Protein AF-A0A1Y3B8U6-F1 (afdb_monomer)

Mean predicted aligned error: 17.2 Å

Solvent-accessible surface area (backbone atoms only — not comparable to full-atom values): 7772 Å² total; per-residue (Å²): 133,92,80,89,80,88,84,55,70,71,55,57,48,49,54,51,39,59,72,73,34,62,87,98,57,48,56,41,49,53,72,56,55,72,73,48,62,72,92,52,42,46,76,43,78,48,96,51,66,94,80,37,102,57,69,35,28,38,54,43,74,52,90,68,84,84,72,74,88,79,71,82,67,80,80,75,80,72,90,81,74,81,92,71,76,76,86,80,72,81,89,76,80,81,76,79,84,80,80,86,81,90,72,90,78,89,85,90,132

Nearest PDB structures (foldseek):
  1cul-assembly1_B  TM=7.849E-01  e=3.946E-01  Rattus norvegicus
  7pdh-assembly1_A  TM=6.452E-01  e=5.094E-01  Bos taurus
  6xu8-assembly1_AD  TM=2.279E-01  e=1.509E+00  Drosophila melanogaster
  5n4h-assembly1_A  TM=3.199E-01  e=5.077E+00  Mus musculus

InterPro domains:
  IPR001054 Adenylyl cyclase class-3/4/guanylyl cyclase [PF00211] (1-47)
  IPR001054 Adenylyl cyclase class-3/4/guanylyl cyclase [PS50125] (1-18)
  IPR029787 Nucleotide cyclase [G3DSA:3.30.70.1230] (1-63)
  IPR029787 Nucleotide cyclase [SSF55073] (1-53)

Structure (mmCIF, N/CA/C/O backbone):
data_AF-A0A1Y3B8U6-F1
#
_entry.id   AF-A0A1Y3B8U6-F1
#
loop_
_atom_site.group_PDB
_atom_site.id
_atom_site.type_symbol
_atom_site.label_atom_id
_atom_site.label_alt_id
_atom_site.label_comp_id
_atom_site.label_asym_id
_atom_site.label_entity_id
_atom_site.label_seq_id
_atom_site.pdbx_PDB_ins_code
_atom_site.Cartn_x
_atom_site.Cartn_y
_atom_site.Cartn_z
_atom_site.occupancy
_atom_site.B_iso_or_equiv
_atom_site.auth_seq_id
_atom_site.auth_comp_id
_atom_site.auth_asym_id
_atom_site.auth_atom_id
_atom_site.pdbx_PDB_model_num
ATOM 1 N N . MET A 1 1 ? 25.172 -22.278 -1.271 1.00 69.12 1 MET A N 1
ATOM 2 C CA . MET A 1 1 ? 23.818 -22.360 -0.676 1.00 69.12 1 MET A CA 1
ATOM 3 C C . MET A 1 1 ? 22.845 -21.595 -1.565 1.00 69.12 1 MET A C 1
ATOM 5 O O . MET A 1 1 ? 23.223 -20.507 -1.995 1.00 69.12 1 MET A O 1
ATOM 9 N N . PRO A 1 2 ? 21.654 -22.136 -1.879 1.00 86.50 2 PRO A N 1
ATOM 10 C CA . PRO A 1 2 ? 20.657 -21.417 -2.671 1.00 86.50 2 PRO A CA 1
ATOM 11 C C . PRO A 1 2 ? 20.063 -20.243 -1.879 1.00 86.50 2 PRO A C 1
ATOM 13 O O . PRO A 1 2 ? 19.899 -20.330 -0.663 1.00 86.50 2 PRO A O 1
ATOM 16 N N . ARG A 1 3 ? 19.754 -19.143 -2.577 1.00 90.69 3 ARG A N 1
ATOM 17 C CA . ARG A 1 3 ? 19.047 -17.976 -2.032 1.00 90.69 3 ARG A CA 1
ATOM 18 C C . ARG A 1 3 ? 17.736 -17.807 -2.785 1.00 90.69 3 ARG A C 1
ATOM 20 O O . ARG A 1 3 ? 17.755 -17.700 -4.008 1.00 90.69 3 ARG A O 1
ATOM 27 N N . TYR A 1 4 ? 16.628 -17.777 -2.055 1.00 94.31 4 TYR A N 1
ATOM 28 C CA . TYR A 1 4 ? 15.315 -17.488 -2.620 1.00 94.31 4 TYR A CA 1
ATOM 29 C C . TYR A 1 4 ? 15.089 -15.981 -2.632 1.00 94.31 4 TYR A C 1
ATOM 31 O O . TYR A 1 4 ? 15.382 -15.298 -1.653 1.00 94.31 4 TYR A O 1
ATOM 39 N N . ALA A 1 5 ? 14.582 -15.475 -3.749 1.00 93.38 5 ALA A N 1
ATOM 40 C CA . ALA A 1 5 ? 14.238 -14.076 -3.920 1.00 93.38 5 ALA A CA 1
ATOM 41 C C . ALA A 1 5 ? 12.942 -13.981 -4.724 1.00 93.38 5 ALA A C 1
ATOM 43 O O . ALA A 1 5 ? 12.725 -14.759 -5.655 1.00 93.38 5 ALA A O 1
ATOM 44 N N . VAL A 1 6 ? 12.084 -13.043 -4.334 1.00 93.44 6 VAL A N 1
ATOM 45 C CA . VAL A 1 6 ? 10.829 -12.753 -5.026 1.00 93.44 6 VAL A CA 1
ATOM 46 C C . VAL A 1 6 ? 11.040 -11.483 -5.847 1.00 93.44 6 VAL A C 1
ATOM 48 O O . VAL A 1 6 ? 11.676 -10.538 -5.381 1.00 93.44 6 VAL A O 1
ATOM 51 N N . PHE A 1 7 ? 10.519 -11.466 -7.072 1.00 95.00 7 PHE A N 1
ATOM 52 C CA . PHE A 1 7 ? 10.656 -10.354 -8.012 1.00 95.00 7 PHE A CA 1
ATOM 53 C C . PHE A 1 7 ? 9.294 -10.002 -8.610 1.00 95.00 7 PHE A C 1
ATOM 55 O O . PHE A 1 7 ? 8.421 -10.862 -8.712 1.00 95.00 7 PHE A O 1
ATOM 62 N N . GLY A 1 8 ? 9.111 -8.746 -9.015 1.00 97.19 8 GLY A N 1
ATOM 63 C CA . GLY A 1 8 ? 7.888 -8.299 -9.677 1.00 97.19 8 GLY A CA 1
ATOM 64 C C . GLY A 1 8 ? 7.551 -6.841 -9.393 1.00 97.19 8 GLY A C 1
ATOM 65 O O . GLY A 1 8 ? 8.077 -6.229 -8.462 1.00 97.19 8 GLY A O 1
ATOM 66 N N . SER A 1 9 ? 6.635 -6.295 -10.190 1.00 95.81 9 SER A N 1
ATOM 67 C CA . SER A 1 9 ? 6.177 -4.906 -10.075 1.00 95.81 9 SER A CA 1
ATOM 68 C C . SER A 1 9 ? 5.492 -4.617 -8.740 1.00 95.81 9 SER A C 1
ATOM 70 O O . SER A 1 9 ? 5.671 -3.539 -8.182 1.00 95.81 9 SER A O 1
ATOM 72 N N . THR A 1 10 ? 4.760 -5.586 -8.189 1.00 95.12 10 THR A N 1
ATOM 73 C CA . THR A 1 10 ? 4.109 -5.475 -6.875 1.00 95.12 10 THR A CA 1
ATOM 74 C C . THR A 1 10 ? 5.117 -5.280 -5.745 1.00 95.12 10 THR A C 1
ATOM 76 O O . THR A 1 10 ? 4.844 -4.537 -4.808 1.00 95.12 10 THR A O 1
ATOM 79 N N . ILE A 1 11 ? 6.304 -5.881 -5.855 1.00 96.50 11 ILE A N 1
ATOM 80 C CA . ILE A 1 11 ? 7.389 -5.744 -4.875 1.00 96.50 11 ILE A CA 1
ATOM 81 C C . ILE A 1 11 ? 8.050 -4.381 -5.012 1.00 96.50 11 ILE A C 1
ATOM 83 O O . ILE A 1 11 ? 8.255 -3.694 -4.018 1.00 96.50 11 ILE A O 1
ATOM 87 N N . THR A 1 12 ? 8.333 -3.948 -6.243 1.00 95.44 12 THR A N 1
ATOM 88 C CA . THR A 1 12 ? 8.837 -2.592 -6.493 1.00 95.44 12 THR A CA 1
ATOM 89 C C . THR A 1 12 ? 7.867 -1.540 -5.961 1.00 95.44 12 THR A C 1
ATOM 91 O O . THR A 1 12 ? 8.298 -0.560 -5.355 1.00 95.44 12 THR A O 1
ATOM 94 N N . LEU A 1 13 ? 6.561 -1.757 -6.138 1.00 94.56 13 LEU A N 1
ATOM 95 C CA . LEU A 1 13 ? 5.538 -0.878 -5.595 1.00 94.56 13 LEU A CA 1
ATOM 96 C C . LEU A 1 13 ? 5.541 -0.889 -4.065 1.00 94.56 13 LEU A C 1
ATOM 98 O O . LEU A 1 13 ? 5.581 0.184 -3.472 1.00 94.56 13 LEU A O 1
ATOM 102 N N . ALA A 1 14 ? 5.550 -2.063 -3.430 1.00 94.81 14 ALA A N 1
ATOM 103 C CA . ALA A 1 14 ? 5.603 -2.181 -1.973 1.00 94.81 14 ALA A CA 1
ATOM 104 C C . ALA A 1 14 ? 6.826 -1.457 -1.384 1.00 94.81 14 ALA A C 1
ATOM 106 O O . ALA A 1 14 ? 6.669 -0.654 -0.468 1.00 94.81 14 ALA A O 1
ATOM 107 N N . ASN A 1 15 ? 8.005 -1.631 -1.989 1.00 95.06 15 ASN A N 1
ATOM 108 C CA . ASN A 1 15 ? 9.226 -0.924 -1.590 1.00 95.06 15 ASN A CA 1
ATOM 109 C C . ASN A 1 15 ? 9.071 0.601 -1.707 1.00 95.06 15 ASN A C 1
ATOM 111 O O . ASN A 1 15 ? 9.534 1.350 -0.851 1.00 95.06 15 ASN A O 1
ATOM 115 N N . LYS A 1 16 ? 8.403 1.083 -2.763 1.00 94.38 16 LYS A N 1
ATOM 116 C CA . LYS A 1 16 ? 8.124 2.514 -2.941 1.00 94.38 16 LYS A CA 1
ATOM 117 C C . LYS A 1 16 ? 7.142 3.037 -1.890 1.00 94.38 16 LYS A C 1
ATOM 119 O O . LYS A 1 16 ? 7.309 4.159 -1.420 1.00 94.38 16 LYS A O 1
ATOM 124 N N . MET A 1 17 ? 6.137 2.245 -1.513 1.00 94.75 17 MET A N 1
ATOM 125 C CA . MET A 1 17 ? 5.183 2.608 -0.460 1.00 94.75 17 MET A CA 1
ATOM 126 C C . MET A 1 17 ? 5.832 2.633 0.925 1.00 94.75 17 MET A C 1
ATOM 128 O O . MET A 1 17 ? 5.533 3.544 1.693 1.00 94.75 17 MET A O 1
ATOM 132 N N . GLU A 1 18 ? 6.739 1.700 1.219 1.00 93.69 18 GLU A N 1
ATOM 133 C CA . GLU A 1 18 ? 7.542 1.693 2.449 1.00 93.69 18 GLU A CA 1
ATOM 134 C C . GLU A 1 18 ? 8.447 2.926 2.522 1.00 93.69 18 GLU A C 1
ATOM 136 O O . GLU A 1 18 ? 8.442 3.633 3.524 1.00 93.69 18 GLU A O 1
ATOM 141 N N . PHE A 1 19 ? 9.148 3.243 1.430 1.00 92.38 19 PHE A N 1
ATOM 142 C CA . PHE A 1 19 ? 10.016 4.420 1.356 1.00 92.38 19 PHE A CA 1
ATOM 143 C C . PHE A 1 19 ? 9.256 5.746 1.518 1.00 92.38 19 PHE 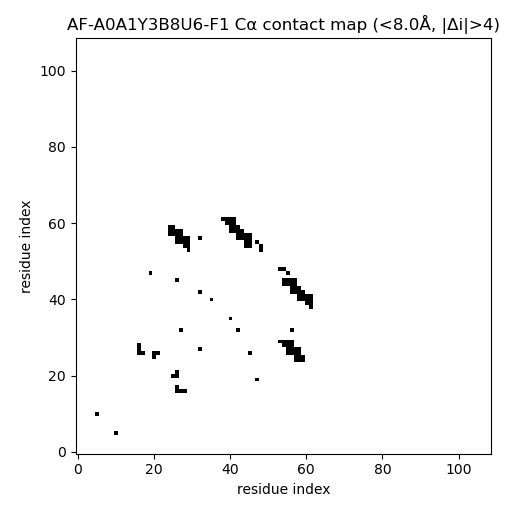A C 1
ATOM 145 O O . PHE A 1 19 ? 9.746 6.665 2.166 1.00 92.38 19 PHE A O 1
ATOM 152 N N . ALA A 1 20 ? 8.069 5.861 0.917 1.00 92.38 20 ALA A N 1
ATOM 153 C CA . ALA A 1 20 ? 7.255 7.076 0.976 1.00 92.38 20 ALA A CA 1
ATOM 154 C C . ALA A 1 20 ? 6.424 7.200 2.267 1.00 92.38 20 ALA A C 1
ATOM 156 O O . ALA A 1 20 ? 5.833 8.250 2.518 1.00 92.38 20 ALA A O 1
ATOM 157 N N . GLY A 1 21 ? 6.305 6.118 3.039 1.00 89.94 21 GLY A N 1
ATOM 158 C CA . GLY A 1 21 ? 5.448 6.054 4.214 1.00 89.94 21 GLY A CA 1
ATOM 159 C C . GLY A 1 21 ? 6.052 6.779 5.425 1.00 89.94 21 GLY A C 1
ATOM 160 O O . GLY A 1 21 ? 7.259 6.710 5.651 1.00 89.94 21 GLY A O 1
ATOM 161 N N . PRO A 1 22 ? 5.231 7.450 6.250 1.00 88.38 22 PRO A N 1
ATOM 162 C CA . PRO A 1 22 ? 5.689 7.987 7.525 1.00 88.38 22 PRO A CA 1
ATOM 163 C C . PRO A 1 22 ? 6.081 6.862 8.494 1.00 88.38 22 PRO A C 1
ATOM 165 O O . PRO A 1 22 ? 5.448 5.805 8.548 1.00 88.38 22 PRO A O 1
ATOM 168 N N . HIS A 1 23 ? 7.123 7.102 9.292 1.00 89.88 23 HIS A N 1
ATOM 169 C CA . HIS A 1 23 ? 7.626 6.122 10.255 1.00 89.88 23 HIS A CA 1
ATOM 170 C C . HIS A 1 23 ? 6.561 5.751 11.298 1.00 89.88 23 HIS A C 1
ATOM 172 O O . HIS A 1 23 ? 5.844 6.613 11.803 1.00 89.88 23 HIS A O 1
ATOM 178 N N . GLY A 1 24 ? 6.491 4.466 11.653 1.00 89.25 24 GLY A N 1
ATOM 179 C CA . GLY A 1 24 ? 5.546 3.960 12.656 1.00 89.25 24 GLY A CA 1
ATOM 180 C C . GLY A 1 24 ? 4.095 3.877 12.176 1.00 89.25 24 GLY A C 1
ATOM 181 O O . GLY A 1 24 ? 3.213 3.547 12.964 1.00 89.25 24 GLY A O 1
ATOM 182 N N . MET A 1 25 ? 3.839 4.151 10.897 1.00 91.31 25 MET A N 1
ATOM 183 C CA . MET A 1 25 ? 2.521 4.035 10.284 1.00 91.31 25 MET A CA 1
ATOM 184 C C . MET A 1 25 ? 2.531 2.979 9.182 1.00 91.31 25 MET A C 1
ATOM 186 O O . MET A 1 25 ? 3.577 2.622 8.642 1.00 91.31 25 MET A O 1
ATOM 190 N N . VAL A 1 26 ? 1.344 2.490 8.827 1.00 94.12 26 VAL A N 1
ATOM 191 C CA . VAL A 1 26 ? 1.179 1.510 7.753 1.00 94.12 26 VAL A CA 1
ATOM 192 C C . VAL A 1 26 ? 0.612 2.215 6.526 1.00 94.12 26 VAL A C 1
ATOM 194 O O . VAL A 1 26 ? -0.515 2.709 6.544 1.00 94.12 26 VAL A O 1
ATOM 197 N N . HIS A 1 27 ? 1.403 2.263 5.458 1.00 95.25 27 HIS A N 1
ATOM 198 C CA . HIS A 1 27 ? 1.020 2.848 4.177 1.00 95.25 27 HIS A CA 1
ATOM 199 C C . HIS A 1 27 ? 0.497 1.755 3.237 1.00 95.25 27 HIS A C 1
ATOM 201 O O . HIS A 1 27 ? 1.149 0.731 3.038 1.00 95.25 27 HIS A O 1
ATOM 207 N N . ILE A 1 28 ? -0.689 1.959 2.668 1.00 95.50 28 ILE A N 1
ATOM 208 C CA . ILE A 1 28 ? -1.389 0.978 1.835 1.00 95.50 28 ILE A CA 1
ATOM 209 C C . ILE A 1 28 ? -1.871 1.585 0.516 1.00 95.50 28 ILE A C 1
ATOM 211 O O . ILE A 1 28 ? -2.166 2.778 0.421 1.00 95.50 28 ILE A O 1
ATOM 215 N N . SER A 1 29 ? -1.969 0.743 -0.513 1.00 95.25 29 SER A N 1
ATOM 216 C CA . SER A 1 29 ? -2.546 1.113 -1.806 1.00 95.25 29 SER A CA 1
ATOM 217 C C . SER A 1 29 ? -4.074 1.133 -1.753 1.00 95.25 29 SER A C 1
ATOM 219 O O . SER A 1 29 ? -4.696 0.529 -0.872 1.00 95.25 29 SER A O 1
ATOM 221 N N . GLU A 1 30 ? -4.693 1.783 -2.738 1.00 94.06 30 GLU A N 1
ATOM 222 C CA . GLU A 1 30 ? -6.146 1.759 -2.932 1.00 94.06 30 GLU A CA 1
ATOM 223 C C . GLU A 1 30 ? -6.709 0.337 -3.029 1.00 94.06 30 GLU A C 1
ATOM 225 O O . GLU A 1 30 ? -7.714 0.011 -2.397 1.00 94.06 30 GLU A O 1
ATOM 230 N N . VAL A 1 31 ? -6.021 -0.538 -3.764 1.00 94.62 31 VAL A N 1
ATOM 231 C CA . VAL A 1 31 ? -6.428 -1.938 -3.917 1.00 94.62 31 VAL A CA 1
ATOM 232 C C . VAL A 1 31 ? -6.478 -2.625 -2.554 1.00 94.62 31 VAL A C 1
ATOM 234 O O . VAL A 1 31 ? -7.482 -3.251 -2.225 1.00 94.62 31 VAL A O 1
ATOM 237 N N . THR A 1 32 ? -5.446 -2.455 -1.722 1.00 94.62 32 THR A N 1
ATOM 238 C CA . THR A 1 32 ? -5.406 -3.037 -0.372 1.00 94.62 32 THR A CA 1
ATOM 239 C C . THR A 1 32 ? -6.538 -2.506 0.507 1.00 94.62 32 THR A C 1
ATOM 241 O O . THR A 1 32 ? -7.184 -3.291 1.200 1.00 94.62 32 THR A O 1
ATOM 244 N N . LYS A 1 33 ? -6.848 -1.205 0.444 1.00 94.12 33 LYS A N 1
ATOM 245 C CA . LYS A 1 33 ? -7.976 -0.606 1.180 1.00 94.12 33 LYS A CA 1
ATOM 246 C C . LYS A 1 33 ? -9.312 -1.275 0.842 1.00 94.12 33 LYS A C 1
ATOM 248 O O . LYS A 1 33 ? -10.122 -1.474 1.742 1.00 94.12 33 LYS A O 1
ATOM 253 N N . ASN A 1 34 ? -9.534 -1.656 -0.417 1.00 93.69 34 ASN A N 1
ATOM 254 C CA . ASN A 1 34 ? -10.779 -2.306 -0.842 1.00 93.69 34 ASN A CA 1
ATOM 255 C C . ASN A 1 34 ? -10.957 -3.720 -0.267 1.00 93.69 34 ASN A C 1
ATOM 257 O O . ASN A 1 34 ? -12.091 -4.170 -0.114 1.00 93.69 34 ASN A O 1
ATOM 261 N N . TYR A 1 35 ? -9.862 -4.398 0.084 1.00 94.25 35 TYR A N 1
ATOM 262 C CA . TYR A 1 35 ? -9.898 -5.715 0.729 1.00 94.25 35 TYR A CA 1
ATOM 263 C C . TYR A 1 35 ? -9.963 -5.647 2.259 1.00 94.25 35 TYR A C 1
ATOM 265 O O . TYR A 1 35 ? -10.325 -6.634 2.904 1.00 94.25 35 TYR A O 1
ATOM 273 N N . LEU A 1 36 ? -9.615 -4.508 2.861 1.00 91.69 36 LEU A N 1
ATOM 274 C CA . LEU A 1 36 ? -9.659 -4.333 4.309 1.00 91.69 36 LEU A CA 1
ATOM 275 C C . LEU A 1 36 ? -11.085 -4.030 4.785 1.00 91.69 36 LEU A C 1
ATOM 277 O O . LEU A 1 36 ? -11.826 -3.253 4.179 1.00 91.69 36 LEU A O 1
ATOM 281 N N . LYS A 1 37 ? -11.478 -4.641 5.909 1.00 87.25 37 LYS A N 1
ATOM 282 C CA . LYS A 1 37 ? -12.814 -4.444 6.475 1.00 87.25 37 LYS A CA 1
ATOM 283 C C . LYS A 1 37 ? -12.925 -3.051 7.109 1.00 87.25 37 LYS A C 1
ATOM 285 O O . LYS A 1 37 ? -12.191 -2.721 8.039 1.00 87.25 37 LYS A O 1
ATOM 290 N N . LYS A 1 38 ? -13.835 -2.225 6.587 1.00 83.81 38 LYS A N 1
ATOM 291 C CA . LYS A 1 38 ? -13.992 -0.806 6.968 1.00 83.81 38 LYS A CA 1
ATOM 292 C C . LYS A 1 38 ? -14.479 -0.591 8.407 1.00 83.81 38 LYS A C 1
ATOM 294 O O . LYS A 1 38 ? -14.327 0.497 8.939 1.00 83.81 38 LYS A O 1
ATOM 299 N N . ASP A 1 39 ? -15.055 -1.616 9.023 1.00 84.94 39 ASP A N 1
ATOM 300 C CA . ASP A 1 39 ? -15.519 -1.645 10.414 1.00 84.94 39 ASP A CA 1
ATOM 301 C C . ASP A 1 39 ? -14.378 -1.758 11.437 1.00 84.94 39 ASP A C 1
ATOM 303 O O . ASP A 1 39 ? -14.589 -1.480 12.613 1.00 84.94 39 ASP A O 1
ATOM 307 N N . LYS A 1 40 ? -13.169 -2.142 11.007 1.00 87.25 40 LYS A N 1
ATOM 308 C CA . LYS A 1 40 ? -12.004 -2.339 11.890 1.00 87.25 40 LYS A CA 1
ATOM 309 C C . LYS A 1 40 ? -10.901 -1.304 11.727 1.00 87.25 40 LYS A C 1
ATOM 311 O O . LYS A 1 40 ? -10.029 -1.186 12.589 1.00 87.25 40 LYS A O 1
ATOM 316 N N . TYR A 1 41 ? -10.905 -0.580 10.616 1.00 92.00 41 TYR A N 1
ATOM 317 C CA . TYR A 1 41 ? -9.797 0.276 10.221 1.00 92.00 41 TYR A CA 1
ATOM 318 C C . TYR A 1 41 ? -10.288 1.646 9.775 1.00 92.00 41 TYR A C 1
ATOM 320 O O . TYR A 1 41 ? -11.280 1.769 9.059 1.00 92.00 41 TYR A O 1
ATOM 328 N N . TYR A 1 42 ? -9.535 2.668 10.162 1.00 91.31 42 TYR A N 1
ATOM 329 C CA . TYR A 1 42 ? -9.669 4.020 9.652 1.00 91.31 42 TYR A CA 1
ATOM 330 C C . TYR A 1 42 ? -8.587 4.288 8.606 1.00 91.31 42 TYR A C 1
ATOM 332 O O . TYR A 1 42 ? -7.439 3.867 8.765 1.00 91.31 42 TYR A O 1
ATOM 340 N N . PHE A 1 43 ? -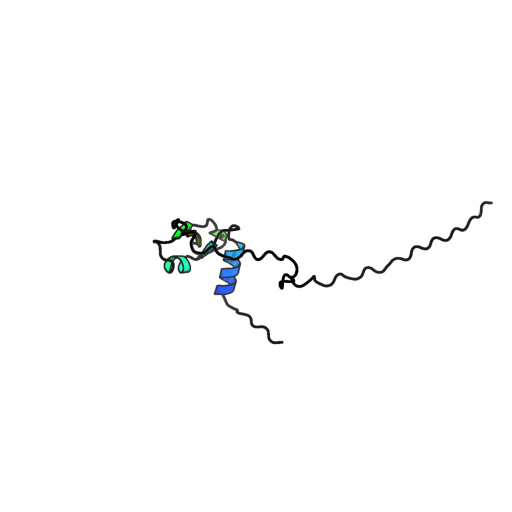8.960 4.996 7.540 1.00 93.69 43 PHE A N 1
ATOM 341 C CA . PHE A 1 43 ? -8.088 5.279 6.403 1.00 93.69 43 PHE A CA 1
ATOM 342 C C . PHE A 1 43 ? -7.976 6.785 6.192 1.00 93.69 43 PHE A C 1
ATOM 344 O O . PHE A 1 43 ? -8.987 7.455 5.988 1.00 93.69 43 PHE A O 1
ATOM 351 N N . VAL A 1 44 ? -6.748 7.293 6.174 1.00 93.12 44 VAL A N 1
ATOM 352 C CA . VAL A 1 44 ? -6.429 8.685 5.830 1.00 93.12 44 VAL A CA 1
ATOM 353 C C . VAL A 1 44 ? -5.734 8.695 4.483 1.00 93.12 44 VAL A C 1
ATOM 355 O O . VAL A 1 44 ? -4.820 7.907 4.274 1.00 93.12 44 VAL A O 1
ATOM 358 N N . GLU A 1 45 ? -6.147 9.556 3.559 1.00 93.19 45 GLU A N 1
ATOM 359 C CA . GLU A 1 45 ? -5.448 9.700 2.280 1.00 93.19 45 GLU A CA 1
ATOM 360 C C . GLU A 1 45 ? -4.039 10.269 2.495 1.00 93.19 45 GLU A C 1
ATOM 362 O O . GLU A 1 45 ? -3.852 11.254 3.213 1.00 93.19 45 GLU A O 1
ATOM 367 N N . ALA A 1 46 ? -3.035 9.626 1.904 1.00 88.69 46 ALA A N 1
ATOM 368 C CA . ALA A 1 46 ? -1.652 10.060 2.004 1.00 88.69 46 ALA A CA 1
ATOM 369 C C . ALA A 1 46 ? -1.367 11.135 0.942 1.00 88.69 46 ALA A C 1
ATOM 371 O O . ALA A 1 46 ? -1.616 10.942 -0.247 1.00 88.69 46 ALA A O 1
ATOM 372 N N . ASN A 1 47 ? -0.807 12.273 1.360 1.00 82.56 47 ASN A N 1
ATOM 373 C CA . ASN A 1 47 ? -0.498 13.397 0.471 1.00 82.56 47 ASN A CA 1
ATOM 374 C C . ASN A 1 47 ? 0.828 13.174 -0.287 1.00 82.56 47 ASN A C 1
ATOM 376 O O . ASN A 1 47 ? 1.830 13.846 -0.048 1.00 82.56 47 ASN A O 1
ATOM 380 N N . VAL A 1 48 ? 0.850 12.166 -1.161 1.00 83.25 48 VAL A N 1
ATOM 381 C CA . VAL A 1 48 ? 2.032 11.738 -1.935 1.00 83.25 48 VAL A CA 1
ATOM 382 C C . VAL A 1 48 ? 1.713 11.542 -3.422 1.00 83.25 48 VAL A C 1
ATOM 384 O O . VAL A 1 48 ? 2.335 10.726 -4.098 1.00 83.25 48 VAL 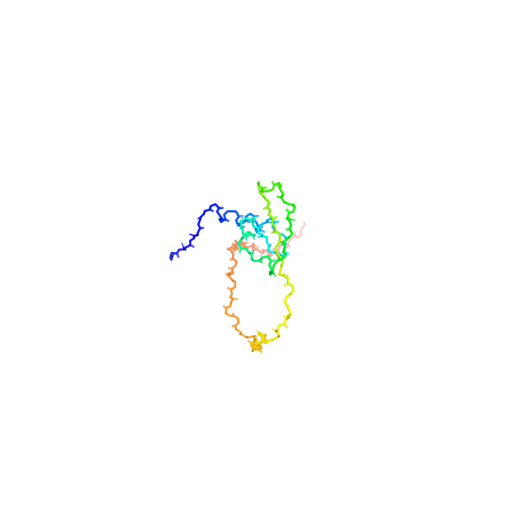A O 1
ATOM 387 N N . GLN A 1 49 ? 0.777 12.329 -3.963 1.00 77.00 49 GLN A N 1
ATOM 388 C CA . GLN A 1 49 ? 0.305 12.208 -5.355 1.00 77.00 49 GLN A CA 1
ATOM 389 C C . GLN A 1 49 ? 1.420 12.368 -6.405 1.00 77.00 49 GLN A C 1
ATOM 391 O O . GLN A 1 49 ? 1.326 11.827 -7.495 1.00 77.00 49 GLN A O 1
ATOM 396 N N . HIS A 1 50 ? 2.519 13.056 -6.080 1.00 83.44 50 HIS A N 1
ATOM 397 C CA . HIS A 1 50 ? 3.672 13.170 -6.982 1.00 83.44 50 HIS A CA 1
ATOM 398 C C . HIS A 1 50 ? 4.477 11.865 -7.140 1.00 83.44 50 HIS A C 1
ATOM 400 O O . HIS A 1 50 ? 5.280 11.747 -8.064 1.00 83.44 50 HIS A O 1
ATOM 406 N N . LEU A 1 51 ? 4.296 10.886 -6.245 1.00 86.12 51 LEU A N 1
ATOM 407 C CA . LEU A 1 51 ? 4.962 9.583 -6.319 1.00 86.12 51 LEU A CA 1
ATOM 408 C C . LEU A 1 51 ? 4.080 8.506 -6.945 1.00 86.12 51 LEU A C 1
ATOM 410 O O . LEU A 1 51 ? 4.624 7.511 -7.423 1.00 86.12 51 LEU A O 1
ATOM 414 N N . PHE A 1 52 ? 2.761 8.648 -6.914 1.00 90.81 52 PHE A N 1
ATOM 415 C CA . PHE A 1 52 ? 1.844 7.585 -7.302 1.00 90.81 52 PHE A CA 1
ATOM 416 C C . PHE A 1 52 ? 0.756 8.139 -8.214 1.00 90.81 52 PHE A C 1
ATOM 418 O O . PHE A 1 52 ? 0.113 9.126 -7.882 1.00 90.81 52 PHE A O 1
ATOM 425 N N . ASP A 1 53 ? 0.498 7.443 -9.319 1.00 91.62 53 ASP A N 1
ATOM 426 C CA . ASP A 1 53 ? -0.563 7.799 -10.273 1.00 91.62 53 ASP A CA 1
ATOM 427 C C . ASP A 1 53 ? -1.970 7.412 -9.772 1.00 91.62 53 ASP A C 1
ATOM 429 O O . ASP A 1 53 ? -2.949 7.456 -10.514 1.00 91.62 53 ASP A O 1
ATOM 433 N N . PHE A 1 54 ? -2.071 6.970 -8.517 1.00 90.94 54 PHE A N 1
ATOM 434 C CA . PHE A 1 54 ? -3.282 6.470 -7.879 1.00 90.94 54 PHE A CA 1
ATOM 435 C C . PHE A 1 54 ? -3.292 6.860 -6.393 1.00 90.94 54 PHE A C 1
ATOM 437 O O . PHE A 1 54 ? -2.224 7.076 -5.807 1.00 90.94 54 PHE A O 1
ATOM 444 N N . PRO A 1 55 ? -4.474 6.945 -5.758 1.00 92.19 55 PRO A N 1
ATOM 445 C CA . PRO 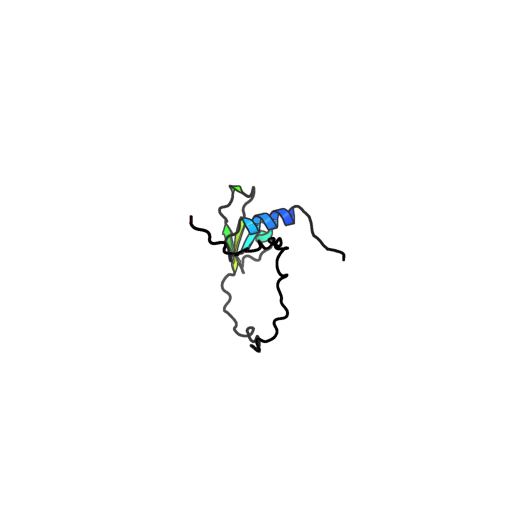A 1 55 ? -4.572 7.346 -4.363 1.00 92.19 55 PRO A CA 1
ATOM 446 C C . PRO A 1 55 ? -3.993 6.284 -3.422 1.00 92.19 55 PRO A C 1
ATOM 448 O O . PRO A 1 55 ? -4.164 5.074 -3.602 1.00 92.19 55 PRO A O 1
ATOM 451 N N . THR A 1 56 ? -3.328 6.739 -2.365 1.00 94.94 56 THR A N 1
ATOM 452 C CA . THR A 1 56 ? -2.771 5.873 -1.323 1.00 94.94 56 THR A CA 1
ATOM 453 C C . THR A 1 56 ? -3.241 6.319 0.053 1.00 94.94 56 THR A C 1
ATOM 455 O O . THR A 1 56 ? -3.738 7.433 0.227 1.00 94.94 56 THR A O 1
ATOM 458 N N . TYR A 1 57 ? -3.148 5.428 1.042 1.00 95.06 57 TYR A N 1
ATOM 459 C CA . TYR A 1 57 ? -3.756 5.652 2.350 1.00 95.06 57 TYR A CA 1
ATOM 460 C C . TYR A 1 57 ? -2.844 5.223 3.490 1.00 95.06 57 TYR A C 1
ATOM 462 O O . TYR A 1 57 ? -2.161 4.208 3.404 1.00 95.06 57 TYR A O 1
ATOM 470 N N . ILE A 1 58 ? -2.887 5.956 4.593 1.00 95.06 58 ILE A N 1
ATOM 471 C CA . ILE A 1 58 ? -2.377 5.505 5.882 1.00 95.06 58 ILE A CA 1
ATOM 472 C C . ILE A 1 58 ? -3.513 4.816 6.631 1.00 95.06 58 ILE A C 1
ATOM 474 O O . ILE A 1 58 ? -4.613 5.367 6.739 1.00 95.06 58 ILE A O 1
ATOM 478 N N . VAL A 1 59 ? -3.256 3.606 7.126 1.00 94.06 59 VAL A N 1
ATOM 479 C CA . VAL A 1 59 ? -4.234 2.817 7.878 1.00 94.06 59 VAL A CA 1
ATOM 480 C C . VAL A 1 59 ? -3.907 2.799 9.366 1.00 94.06 59 VAL A C 1
ATOM 482 O O . VAL A 1 59 ? -2.771 2.544 9.766 1.00 94.06 59 VAL A O 1
ATOM 485 N N . SER A 1 60 ? -4.941 3.012 10.177 1.00 90.69 60 SER A N 1
ATOM 486 C CA . SER A 1 60 ? -4.901 2.881 11.632 1.00 90.69 60 SER A CA 1
ATOM 487 C C . SER A 1 60 ? -6.036 1.976 12.098 1.00 90.69 60 SER A C 1
ATOM 489 O O . SER A 1 60 ? -7.133 1.997 11.536 1.00 90.69 60 SER A O 1
ATOM 491 N N . LYS A 1 61 ? -5.788 1.168 13.130 1.00 85.19 61 LYS A N 1
ATOM 492 C CA . LYS A 1 61 ? -6.832 0.348 13.755 1.00 85.19 61 LYS A CA 1
ATOM 493 C C . LYS A 1 61 ? -7.831 1.269 14.465 1.00 85.19 61 LYS A C 1
ATOM 495 O O . LYS A 1 61 ? -7.421 2.217 15.135 1.00 85.19 61 LYS A O 1
ATOM 500 N N . LEU A 1 62 ? -9.124 0.995 14.326 1.00 77.88 62 LEU A N 1
ATOM 501 C CA . LEU A 1 62 ? -10.126 1.575 15.218 1.00 77.88 62 LEU A CA 1
ATOM 502 C C . LEU A 1 62 ? -9.918 0.955 16.605 1.00 77.88 62 LEU A C 1
ATOM 504 O O . LEU A 1 62 ? -9.672 -0.246 16.694 1.00 77.88 62 LEU A O 1
ATOM 508 N N . TYR A 1 63 ? -9.935 1.766 17.667 1.00 68.56 63 TYR A N 1
ATOM 509 C CA . TYR A 1 63 ? -9.752 1.272 19.035 1.00 68.56 63 TYR A CA 1
ATOM 510 C C . TYR A 1 63 ? -10.650 0.048 19.279 1.00 68.56 63 TYR A C 1
ATOM 512 O O . TYR A 1 63 ? -11.871 0.147 19.214 1.00 68.56 63 TYR A O 1
ATOM 520 N N . GLU A 1 64 ? -10.028 -1.099 19.548 1.00 60.47 64 GLU A N 1
ATOM 521 C CA . GLU A 1 64 ? -10.676 -2.201 20.252 1.00 60.47 64 GLU A CA 1
ATOM 522 C C . GLU A 1 64 ? -10.239 -2.059 21.713 1.00 60.47 64 GLU A C 1
ATOM 524 O O . GLU A 1 64 ? -9.079 -1.731 21.979 1.00 60.47 64 GLU A O 1
ATOM 529 N N . GLU A 1 65 ? -11.171 -2.244 22.645 1.00 53.41 65 GLU A N 1
ATOM 530 C CA . GLU A 1 65 ? -10.878 -2.316 24.075 1.00 53.41 65 GLU A CA 1
ATOM 531 C C . GLU A 1 65 ? -9.766 -3.357 24.288 1.00 53.41 65 GLU A C 1
ATOM 533 O O . GLU A 1 65 ? -9.855 -4.485 23.793 1.00 53.41 65 GLU A O 1
ATOM 538 N N . TYR A 1 66 ? -8.662 -2.948 24.920 1.00 51.88 66 TYR A N 1
ATOM 539 C CA . TYR A 1 66 ? -7.546 -3.845 25.203 1.00 51.88 66 TYR A CA 1
ATOM 540 C C . TYR A 1 66 ? -8.044 -4.942 26.149 1.00 51.88 66 TYR A C 1
ATOM 542 O O . TYR A 1 66 ? -8.206 -4.708 27.342 1.00 51.88 66 TYR A O 1
ATOM 550 N N . HIS A 1 67 ? -8.278 -6.146 25.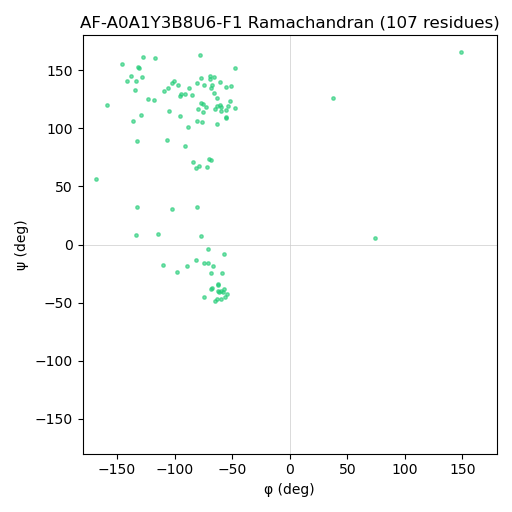632 1.00 54.00 67 HIS A N 1
ATOM 551 C CA . HIS A 1 67 ? -8.366 -7.326 26.480 1.00 54.00 67 HIS A CA 1
ATOM 552 C C . HIS A 1 67 ? -6.939 -7.720 26.880 1.00 54.00 67 HIS A C 1
ATOM 554 O O . HIS A 1 67 ? -6.174 -8.239 26.066 1.00 54.00 67 HIS A O 1
ATOM 560 N N . GLU A 1 68 ? -6.589 -7.433 28.134 1.00 56.50 68 GLU A N 1
ATOM 561 C CA . GLU A 1 68 ? -5.305 -7.726 28.802 1.00 56.50 68 GLU A CA 1
ATOM 562 C C . GLU A 1 68 ? -4.922 -9.225 28.806 1.00 56.50 68 GLU A C 1
ATOM 564 O O . GLU A 1 68 ? -3.797 -9.587 29.145 1.00 56.50 68 GLU A O 1
ATOM 569 N N . ASP A 1 69 ? -5.813 -10.118 28.374 1.00 58.78 69 ASP A N 1
ATOM 570 C CA . ASP A 1 69 ? -5.677 -11.568 28.558 1.00 58.78 69 ASP A CA 1
ATOM 571 C C . ASP A 1 69 ? -4.571 -12.236 27.706 1.00 58.78 69 ASP A C 1
ATOM 573 O O . ASP A 1 69 ? -4.312 -13.429 27.860 1.00 58.78 69 ASP A O 1
ATOM 577 N N . TYR A 1 70 ? -3.885 -11.497 26.822 1.00 54.19 70 TYR A N 1
ATOM 578 C CA . TYR A 1 70 ? -2.855 -12.040 25.917 1.00 54.19 70 TYR A CA 1
ATOM 579 C C . TYR A 1 70 ? -1.422 -11.531 26.162 1.00 54.19 70 TYR A C 1
ATOM 581 O O . TYR A 1 70 ? -0.528 -11.850 25.376 1.00 54.19 70 TYR A O 1
ATOM 589 N N . LEU A 1 71 ? -1.155 -10.795 27.249 1.00 49.34 71 LEU A N 1
ATOM 590 C CA . LEU A 1 71 ? 0.199 -10.327 27.602 1.00 49.34 71 LEU A CA 1
ATOM 591 C C . LEU A 1 71 ? 0.880 -11.125 28.726 1.00 49.34 71 LEU A C 1
ATOM 593 O O . LEU A 1 71 ? 1.753 -10.600 29.414 1.00 49.34 71 LEU A O 1
ATOM 597 N N . VAL A 1 72 ? 0.594 -12.422 28.868 1.00 50.91 72 VAL A N 1
ATOM 598 C CA . VAL A 1 72 ? 1.508 -13.317 29.603 1.00 50.91 72 VAL A CA 1
ATOM 599 C C . VAL A 1 72 ? 2.609 -13.790 28.653 1.00 50.91 72 VAL A C 1
ATOM 601 O O . VAL A 1 72 ? 2.662 -14.941 28.231 1.00 50.91 72 VAL A O 1
ATOM 604 N N . VAL A 1 73 ? 3.511 -12.878 28.292 1.00 51.88 73 VAL A N 1
ATOM 605 C CA . VAL A 1 73 ? 4.877 -13.289 27.961 1.00 51.88 73 VAL A CA 1
ATOM 606 C C . VAL A 1 73 ? 5.553 -13.448 29.311 1.00 51.88 73 VAL A C 1
ATOM 608 O O . VAL A 1 73 ? 5.800 -12.453 29.990 1.00 51.88 73 VAL A O 1
ATOM 611 N N . GLU A 1 74 ? 5.801 -14.684 29.749 1.00 49.16 74 GLU A N 1
ATOM 612 C CA . GLU A 1 74 ? 6.643 -14.884 30.924 1.00 49.16 74 GLU A CA 1
ATOM 613 C C . GLU A 1 74 ? 7.986 -14.196 30.673 1.00 49.16 74 GLU A C 1
ATOM 615 O O . GLU A 1 74 ? 8.798 -14.631 29.852 1.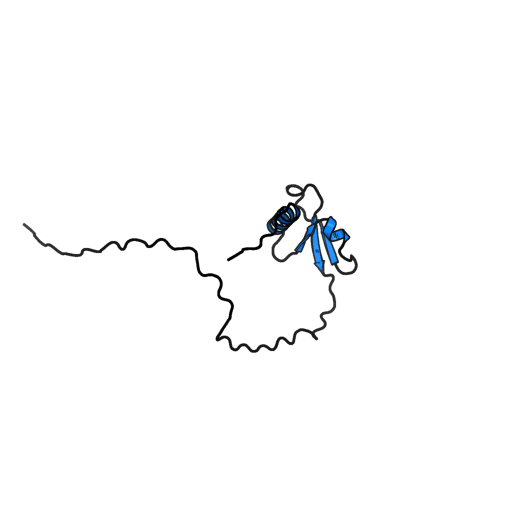00 49.16 74 GLU A O 1
ATOM 620 N N . ASN A 1 75 ? 8.200 -13.088 31.380 1.00 46.00 75 ASN A N 1
ATOM 621 C CA . ASN A 1 75 ? 9.462 -12.376 31.444 1.00 46.00 75 ASN A CA 1
ATOM 622 C C . ASN A 1 75 ? 10.479 -13.240 32.195 1.00 46.00 75 ASN A C 1
ATOM 624 O O . ASN A 1 75 ? 10.872 -12.931 33.316 1.00 46.00 75 ASN A O 1
ATOM 628 N N . ASN A 1 76 ? 10.963 -14.304 31.563 1.00 50.56 76 ASN A N 1
ATOM 629 C CA . ASN A 1 76 ? 12.209 -14.940 31.961 1.00 50.56 76 ASN A CA 1
ATOM 630 C C . ASN A 1 76 ? 13.371 -14.096 31.416 1.00 50.56 76 ASN A C 1
ATOM 632 O O . ASN A 1 76 ? 14.108 -14.503 30.518 1.00 50.56 76 ASN A O 1
ATOM 636 N N . LEU A 1 77 ? 13.529 -12.884 31.962 1.00 48.66 77 LEU A N 1
ATOM 637 C CA . LEU A 1 77 ? 14.706 -12.038 31.766 1.00 48.66 77 LEU A CA 1
ATOM 638 C C . LEU A 1 77 ? 15.900 -12.620 32.539 1.00 48.66 77 LEU A C 1
ATOM 640 O O . LEU A 1 77 ? 16.426 -12.006 33.458 1.00 48.66 77 LEU A O 1
ATOM 644 N N . ASN A 1 78 ? 16.376 -13.790 32.115 1.00 47.16 78 ASN A N 1
ATOM 645 C CA . ASN A 1 78 ? 17.784 -14.145 32.251 1.00 47.16 78 ASN A CA 1
ATOM 646 C C . ASN A 1 78 ? 18.495 -13.683 30.973 1.00 47.16 78 ASN A C 1
ATOM 648 O O . ASN A 1 78 ? 18.667 -14.425 30.006 1.00 47.16 78 ASN A O 1
ATOM 652 N N . MET A 1 79 ? 18.885 -12.407 30.958 1.00 50.62 79 MET A N 1
ATOM 653 C CA . MET A 1 79 ? 19.727 -11.794 29.925 1.00 50.62 79 MET A CA 1
ATOM 654 C C . MET A 1 79 ? 21.169 -12.330 30.008 1.00 50.62 79 MET A C 1
ATOM 656 O O . MET A 1 79 ? 22.081 -11.632 30.440 1.00 50.62 79 MET A O 1
ATOM 660 N N . SER A 1 80 ? 21.399 -13.579 29.588 1.00 47.28 80 SER A N 1
ATOM 661 C CA . SER A 1 80 ? 22.759 -14.122 29.409 1.00 47.28 80 SER A CA 1
ATOM 662 C C . SER A 1 80 ? 22.994 -14.881 28.096 1.00 47.28 80 SER A C 1
ATOM 664 O O . SER A 1 80 ? 24.075 -15.429 27.896 1.00 47.28 80 SER A O 1
ATOM 666 N N . GLY A 1 81 ? 22.057 -14.867 27.139 1.00 52.16 81 GLY A N 1
ATOM 667 C CA . GLY A 1 81 ? 22.259 -15.628 25.900 1.00 52.16 81 GLY A CA 1
ATOM 668 C C . GLY A 1 81 ? 21.290 -15.334 24.763 1.00 52.16 81 GLY A C 1
ATOM 669 O O . GLY A 1 81 ? 20.643 -16.249 24.266 1.00 52.16 81 GLY A O 1
ATOM 670 N N . GLY A 1 82 ? 21.185 -14.077 24.322 1.00 45.88 82 GLY A N 1
ATOM 671 C CA . GLY A 1 82 ? 20.405 -13.738 23.128 1.00 45.88 82 GLY A CA 1
ATOM 672 C C . GLY A 1 82 ? 20.920 -14.461 21.873 1.00 45.88 82 GLY A C 1
ATOM 673 O O . GLY A 1 82 ? 22.029 -14.198 21.406 1.00 45.88 82 GLY A O 1
ATOM 674 N N . LEU A 1 83 ? 20.095 -15.347 21.303 1.00 58.12 83 LEU A N 1
ATOM 675 C CA . LEU A 1 83 ? 20.333 -16.104 20.062 1.00 58.12 83 LEU A CA 1
ATOM 676 C C . LEU A 1 83 ? 20.048 -15.265 18.796 1.00 58.12 83 LEU A C 1
ATOM 678 O O . LEU A 1 83 ? 19.615 -15.781 17.771 1.00 58.12 83 LEU A O 1
ATOM 682 N N . PHE A 1 84 ? 20.277 -13.954 18.858 1.00 51.16 84 PHE A N 1
ATOM 683 C CA . PHE A 1 84 ? 20.144 -13.052 17.716 1.00 51.16 84 PHE A CA 1
ATOM 684 C C . PHE A 1 84 ? 21.391 -12.171 17.656 1.00 51.16 84 PHE A C 1
ATOM 686 O O . PHE A 1 84 ? 21.476 -11.115 18.277 1.00 51.16 84 PHE A O 1
ATOM 693 N N . LYS A 1 85 ? 22.415 -12.654 16.950 1.00 55.31 85 LYS A N 1
ATOM 694 C CA . LYS A 1 85 ? 23.587 -11.851 16.598 1.00 55.31 85 LYS A CA 1
ATOM 695 C C . LYS A 1 85 ? 23.348 -11.302 15.201 1.00 55.31 85 LYS A C 1
ATOM 697 O O . LYS A 1 85 ? 23.349 -12.068 14.239 1.00 55.31 85 LYS A O 1
ATOM 702 N N . SER A 1 86 ? 23.133 -9.995 15.085 1.00 54.09 86 SER A N 1
ATOM 703 C CA . SER A 1 86 ? 23.160 -9.307 13.794 1.00 54.09 86 SER A CA 1
ATOM 704 C C . SER A 1 86 ? 24.464 -9.667 13.066 1.00 54.09 86 SER A C 1
ATOM 706 O O . SER A 1 86 ? 25.514 -9.684 13.718 1.00 54.09 86 SER A O 1
ATOM 708 N N . PRO A 1 87 ? 24.449 -9.962 11.753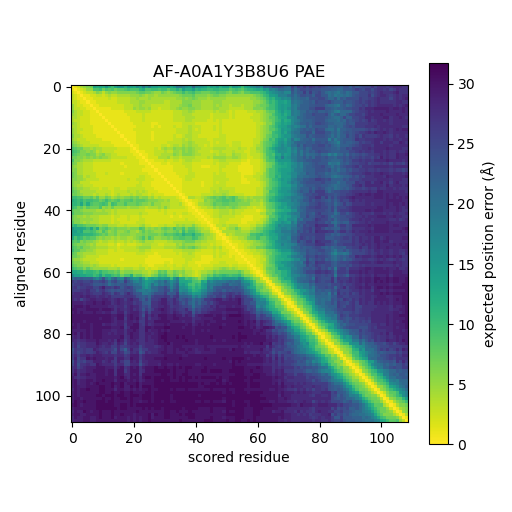 1.00 57.78 87 PRO A N 1
ATOM 709 C CA . PRO A 1 87 ? 25.676 -10.211 11.006 1.00 57.78 87 PRO A CA 1
ATOM 710 C C . PRO A 1 87 ? 26.647 -9.040 11.192 1.00 57.78 87 PRO A C 1
ATOM 712 O O . PRO A 1 87 ? 26.324 -7.892 10.886 1.00 57.78 87 PRO A O 1
ATOM 715 N N . SER A 1 88 ? 27.822 -9.319 11.752 1.00 59.31 88 SER A N 1
ATOM 716 C CA . SER A 1 88 ? 28.819 -8.302 12.063 1.00 59.31 88 SER A CA 1
ATOM 717 C C . SER A 1 88 ? 29.528 -7.840 10.790 1.00 59.31 88 SER A C 1
ATOM 719 O O . SER A 1 88 ? 30.239 -8.627 10.176 1.00 59.31 88 SER A O 1
ATOM 721 N N . GLN A 1 89 ? 29.300 -6.567 10.456 1.00 48.22 89 GLN A N 1
ATOM 722 C CA . GLN A 1 89 ? 30.105 -5.624 9.667 1.00 48.22 89 GLN A CA 1
ATOM 723 C C . GLN A 1 89 ? 30.887 -6.130 8.439 1.00 48.22 89 GLN A C 1
ATOM 725 O O . G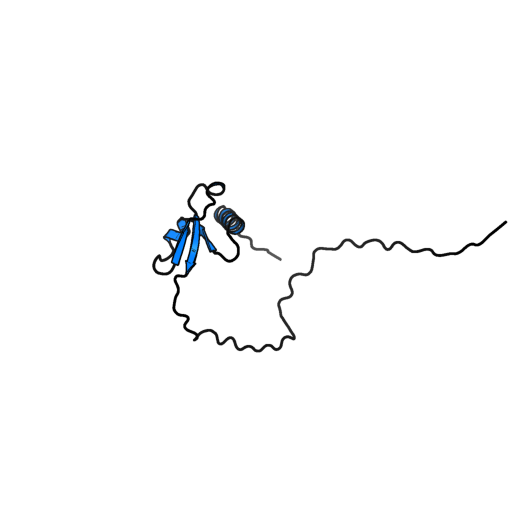LN A 1 89 ? 31.770 -6.982 8.505 1.00 48.22 89 GLN A O 1
ATOM 730 N N . SER A 1 90 ? 30.631 -5.456 7.316 1.00 49.53 90 SER A N 1
ATOM 731 C CA . SER A 1 90 ? 31.437 -5.461 6.093 1.00 49.53 90 SER A CA 1
ATOM 732 C C . SER A 1 90 ? 32.943 -5.254 6.369 1.00 49.53 90 SER A C 1
ATOM 734 O O . SER A 1 90 ? 33.294 -4.583 7.341 1.00 49.53 90 SER A O 1
ATOM 736 N N . PRO A 1 91 ? 33.855 -5.775 5.523 1.00 49.06 91 PRO A N 1
ATOM 737 C CA . PRO A 1 91 ? 35.290 -5.774 5.809 1.00 49.06 91 PRO A CA 1
ATOM 738 C C . PRO A 1 91 ? 35.864 -4.360 5.971 1.00 49.06 91 PRO A C 1
ATOM 740 O O . PRO A 1 91 ? 35.857 -3.565 5.033 1.00 49.06 91 PRO A O 1
ATOM 743 N N . ILE A 1 92 ? 36.421 -4.068 7.147 1.00 51.97 92 ILE A N 1
ATOM 744 C CA . ILE A 1 92 ? 37.233 -2.872 7.392 1.00 51.97 92 ILE A CA 1
ATOM 745 C C . ILE A 1 92 ? 38.603 -3.102 6.742 1.00 51.97 92 ILE A C 1
ATOM 747 O O . ILE A 1 92 ? 39.312 -4.056 7.074 1.00 51.97 92 ILE A O 1
ATOM 751 N N . SER A 1 93 ? 38.993 -2.241 5.801 1.00 46.41 93 SER A N 1
ATOM 752 C CA . SER A 1 93 ? 40.328 -2.261 5.199 1.00 46.41 93 SER A CA 1
ATOM 753 C C . SER A 1 93 ? 41.396 -2.067 6.282 1.00 46.41 93 SER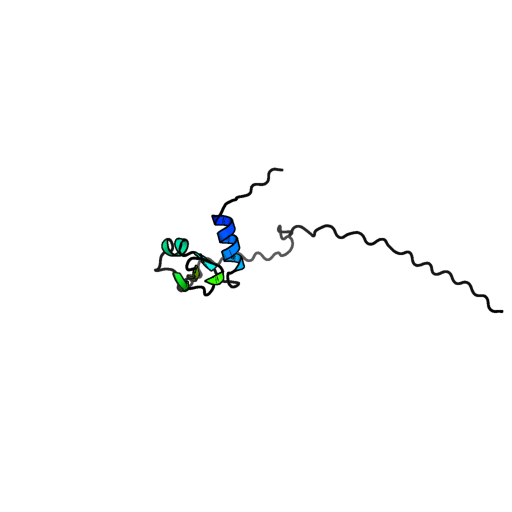 A C 1
ATOM 755 O O . SER A 1 93 ? 41.425 -1.028 6.939 1.00 46.41 93 SER A O 1
ATOM 757 N N . LYS A 1 94 ? 42.285 -3.053 6.469 1.00 43.66 94 LYS A N 1
ATOM 758 C CA . LYS A 1 94 ? 43.445 -2.959 7.373 1.00 43.66 94 LYS A CA 1
ATOM 759 C C . LYS A 1 94 ? 44.293 -1.736 6.999 1.00 43.66 94 LYS A C 1
ATOM 761 O O . LYS A 1 94 ? 44.969 -1.747 5.971 1.00 43.66 94 LYS A O 1
ATOM 766 N N . ALA A 1 95 ? 44.289 -0.707 7.844 1.00 49.62 95 ALA A N 1
ATOM 767 C CA . ALA A 1 95 ? 45.270 0.366 7.770 1.00 49.62 95 ALA A CA 1
ATOM 768 C C . ALA A 1 95 ? 46.665 -0.230 8.037 1.00 49.62 95 ALA A C 1
ATOM 770 O O . ALA A 1 95 ? 46.874 -0.944 9.019 1.00 49.62 95 ALA A O 1
ATOM 771 N N . LYS A 1 96 ? 47.615 0.007 7.127 1.00 44.88 96 LYS A N 1
ATOM 772 C CA . LYS A 1 96 ? 49.026 -0.358 7.309 1.00 44.88 96 LYS A CA 1
ATOM 773 C C . LYS A 1 96 ? 49.578 0.432 8.501 1.00 44.88 96 LYS A C 1
ATOM 775 O O . LYS A 1 96 ? 49.607 1.655 8.448 1.00 44.88 96 LYS A O 1
ATOM 780 N N . ASN A 1 97 ? 50.038 -0.267 9.540 1.00 38.53 97 ASN A N 1
ATOM 781 C CA . ASN A 1 97 ? 50.778 0.330 10.654 1.00 38.53 97 ASN A CA 1
ATOM 782 C C . ASN A 1 97 ? 52.001 1.099 10.127 1.00 38.53 97 ASN A C 1
ATOM 784 O O . ASN A 1 97 ? 52.913 0.503 9.547 1.00 38.53 97 ASN A O 1
ATOM 788 N N . MET A 1 98 ? 52.005 2.415 10.336 1.00 42.72 98 MET A N 1
ATOM 789 C CA . MET A 1 98 ? 53.164 3.284 10.153 1.00 42.72 98 MET A CA 1
ATOM 790 C C . MET A 1 98 ? 54.085 3.070 11.363 1.00 42.72 98 MET A C 1
ATOM 792 O O . MET A 1 98 ? 53.635 3.159 12.500 1.00 42.72 98 MET A O 1
ATOM 796 N N . LYS A 1 99 ? 55.340 2.668 11.131 1.00 41.50 99 LYS A N 1
ATOM 797 C CA . LYS A 1 99 ? 56.322 2.438 12.200 1.00 41.50 99 LYS A CA 1
ATOM 798 C C . LYS A 1 99 ? 56.906 3.778 12.649 1.00 41.50 99 LYS A C 1
ATOM 800 O O . LYS A 1 99 ? 57.587 4.427 11.858 1.00 41.50 99 LYS A O 1
ATOM 805 N N . ASP A 1 100 ? 56.678 4.137 13.908 1.00 40.53 100 ASP A N 1
ATOM 806 C CA . ASP A 1 100 ? 57.392 5.212 14.597 1.00 40.53 100 ASP A CA 1
ATOM 807 C C . ASP A 1 100 ? 58.872 4.835 14.751 1.00 40.53 100 ASP A C 1
ATOM 809 O O . ASP A 1 100 ? 59.214 3.858 15.417 1.00 40.53 100 ASP A O 1
ATOM 813 N N . ASN A 1 101 ? 59.762 5.605 14.126 1.00 42.69 101 ASN A N 1
ATOM 814 C CA . ASN A 1 101 ? 61.206 5.500 14.325 1.00 42.69 101 ASN A CA 1
ATOM 815 C C . ASN A 1 101 ? 61.687 6.702 15.145 1.00 42.69 101 ASN A C 1
ATOM 817 O O . ASN A 1 101 ? 62.087 7.723 14.590 1.00 42.69 101 ASN A O 1
ATOM 821 N N . SER A 1 102 ? 61.695 6.570 16.470 1.00 40.78 102 SER A N 1
ATOM 822 C CA . SER A 1 102 ? 62.458 7.453 17.351 1.00 40.78 102 SER A CA 1
ATOM 823 C C . SER A 1 102 ? 63.878 6.901 17.528 1.00 40.78 102 SER A C 1
ATOM 825 O O . SER A 1 102 ? 64.132 5.979 18.300 1.00 40.78 102 SER A O 1
ATOM 827 N N . LYS A 1 103 ? 64.845 7.481 16.810 1.00 42.50 103 LYS A N 1
ATOM 828 C CA . LYS A 1 103 ? 66.262 7.429 17.196 1.00 42.50 103 LYS A CA 1
ATOM 829 C C . LYS A 1 103 ? 66.834 8.839 17.184 1.00 42.50 103 LYS A C 1
ATOM 831 O O . LYS A 1 103 ? 66.965 9.460 16.137 1.00 42.50 103 LYS A O 1
ATOM 836 N N . MET A 1 104 ? 67.145 9.309 18.389 1.00 39.12 104 MET A N 1
ATOM 837 C CA . MET A 1 104 ? 67.954 10.489 18.656 1.00 39.12 104 MET A CA 1
ATOM 838 C C . MET A 1 104 ? 69.314 10.374 17.967 1.00 39.12 104 MET A C 1
ATOM 840 O O . MET A 1 104 ? 69.975 9.340 18.075 1.00 39.12 104 MET A O 1
ATOM 844 N N . ILE A 1 105 ? 69.753 11.459 17.334 1.00 47.62 105 ILE A N 1
ATOM 845 C CA . ILE A 1 105 ? 71.165 11.701 17.045 1.00 47.62 105 ILE A CA 1
ATOM 846 C C . ILE A 1 105 ? 71.424 13.171 17.388 1.00 47.62 105 ILE A C 1
ATOM 848 O O . ILE A 1 105 ? 70.949 14.068 16.698 1.00 47.62 105 ILE A O 1
ATOM 852 N N . ASN A 1 106 ? 72.117 13.407 18.502 1.00 41.41 106 ASN A N 1
ATOM 853 C CA . ASN A 1 106 ? 72.720 14.699 18.823 1.00 41.41 106 ASN A CA 1
ATOM 854 C C . ASN A 1 106 ? 73.957 14.882 17.946 1.00 41.41 106 ASN A C 1
ATOM 856 O O . ASN A 1 106 ? 74.742 13.945 17.893 1.00 41.41 106 ASN A O 1
ATOM 860 N N . PHE A 1 107 ? 74.177 16.072 17.383 1.00 41.12 107 PHE A N 1
ATOM 861 C CA . PHE A 1 107 ? 75.500 16.707 17.322 1.00 41.12 107 PHE A CA 1
ATOM 862 C C . PHE A 1 107 ? 75.340 18.218 17.122 1.00 41.12 107 PHE A C 1
ATOM 864 O O . PHE A 1 107 ? 74.757 18.676 16.144 1.00 41.12 107 PHE A O 1
ATOM 871 N N . SER A 1 108 ? 75.858 18.972 18.087 1.00 40.19 108 SER A N 1
ATOM 872 C CA . SER A 1 108 ? 76.173 20.393 17.996 1.00 40.19 108 SER A CA 1
ATOM 873 C C . SER A 1 108 ? 77.644 20.551 17.618 1.00 40.19 108 SER A C 1
ATOM 875 O O . SER A 1 108 ? 78.495 19.990 18.312 1.00 40.19 108 SER A O 1
ATOM 877 N N . THR A 1 109 ? 77.921 21.357 16.599 1.00 44.56 109 THR A N 1
ATOM 878 C CA . THR A 1 109 ? 79.144 22.161 16.439 1.00 44.56 109 THR A CA 1
ATOM 879 C C . THR A 1 109 ? 78.765 23.438 15.720 1.00 44.56 109 THR A C 1
ATOM 881 O O . THR A 1 109 ? 78.083 23.301 14.679 1.00 44.56 109 THR A O 1
#

Foldseek 3Di:
DDDDDDDDPVVVVVVLQVVLDDPPWDKAFPVVVVVDDPVFKDWDWDPPCVSDVGIITTIDTDDDPDPPPPPPPPPPPPPDDPPDDDPDDDDDPDDPDDDDDDDDDDDDD

Organism: Euroglyphus maynei (NCBI:txid6958)

Secondary structure (DSSP, 8-state):
-------SHHHHHHHHHHHHSPTTSEEEEHHHHHHS-TTTEEEEE-S-TTT-SS-EEEEEEPPPP--GGG---------S--S------SPPP-PPPPPP---------

Radius of gyration: 27.96 Å; Cα contacts (8 Å, |Δi|>4): 64; chains: 1; bounding box: 95×44×42 Å

pLDDT: mean 72.99, std 21.55, range [38.53, 97.19]

Sequence (109 aa):
MPRYAVFGSTITLANKMEFAGPHGMVHISEVTKNYLKKDKYYFVEANVQHLFDFPTYIVSKLYEEYHEDYLVVENNLNMSGGLFKSPSQSPISKAKNMKDNSKMINFST